Protein AF-A0A9W8N9F9-F1 (afdb_monomer_lite)

Sequence (157 aa):
MCRVLPVKQTLPIFNGAPTDKDDPNSPDYIRASDARAQQRALNKRRRPYPSRFENIEELPLQINPPLVHKPLTPGTTDPWSPSSGRPGAVRSVYNPDNPEQFEVIFHDERAGKTDGGTDRYTKANYHPSASSGKNDKHKIGSTGNDTGKTEKNDDKC

Radius of gyration: 24.65 Å; chains: 1; bounding box: 65×53×73 Å

pLDDT: mean 70.87, std 22.5, range [30.16, 96.19]

Foldseek 3Di:
DDDPDPDPQPFWWFAAQLDPVVDPPQDRIAGVVLVLLLLVVDDDPDPPPFDFDPPPVVAPDPADDRKTKAAGGHPHNHHDDVVVPDSTFKIWIHHPVCSSDTWIKGFDVVCPADPVRGGDIYTTDTDDRPPPPPPPDPDDDDDDDDDDDDDDDDDDD

Secondary structure (DSSP, 8-state):
----PPP-----EEE-----TT-TTS-SEEEHHHHHHHHHS--SSBTTBSEE---TT-----SPSSPEEEE--TT-SSPP-GGG----SEEEEEETTEEEEEEEEEEEEEEEE-TTSPEEEEE-EE-PPPP--------------------------

Organism: NCBI:txid114810

InterPro domains:
  IPR000026 Guanine-specific ribonuclease N1-like [PF00545] (33-110)
  IPR016191 Ribonuclease/ribotoxin [SSF53933] (30-112)

Structure (mmCIF, N/CA/C/O backbone):
data_AF-A0A9W8N9F9-F1
#
_entry.id   AF-A0A9W8N9F9-F1
#
loop_
_atom_site.group_PDB
_atom_site.id
_atom_site.type_symbol
_atom_site.label_atom_id
_atom_site.label_alt_id
_atom_site.label_comp_id
_atom_site.label_asym_id
_atom_site.label_entity_id
_atom_site.label_seq_id
_atom_site.pdbx_PDB_ins_code
_atom_site.Cartn_x
_atom_site.Cartn_y
_atom_site.Cartn_z
_atom_site.occupancy
_atom_site.B_iso_or_equiv
_atom_site.auth_seq_id
_atom_site.auth_comp_id
_atom_site.auth_asym_id
_atom_site.auth_atom_id
_atom_site.pdbx_PDB_model_num
ATOM 1 N N . MET A 1 1 ? -17.914 -41.753 16.315 1.00 40.75 1 MET A N 1
ATOM 2 C CA . MET A 1 1 ? -17.273 -40.452 16.613 1.00 40.75 1 MET A CA 1
ATOM 3 C C . MET A 1 1 ? -16.924 -39.777 15.292 1.00 40.75 1 MET A C 1
ATOM 5 O O . MET A 1 1 ? -15.950 -40.170 14.664 1.00 40.75 1 MET A O 1
ATOM 9 N N . CYS A 1 2 ? -17.735 -38.829 14.817 1.00 30.16 2 CYS A N 1
ATOM 10 C CA . CYS A 1 2 ? -17.407 -38.076 13.604 1.00 30.16 2 CYS A CA 1
ATOM 11 C C . CYS A 1 2 ? -16.391 -36.985 13.954 1.00 30.16 2 CYS A C 1
ATOM 13 O O . CYS A 1 2 ? -16.726 -36.018 14.633 1.00 30.16 2 CYS A O 1
ATOM 15 N N . ARG A 1 3 ? -15.140 -37.152 13.512 1.00 35.59 3 ARG A N 1
ATOM 16 C CA . ARG A 1 3 ? -14.149 -36.072 13.513 1.00 35.59 3 ARG A CA 1
ATOM 17 C C . ARG A 1 3 ? -14.555 -35.068 12.438 1.00 35.59 3 ARG A C 1
ATOM 19 O O . ARG A 1 3 ? -14.382 -35.330 11.252 1.00 35.59 3 ARG A O 1
ATOM 26 N N . VAL A 1 4 ? -15.113 -33.939 12.861 1.00 39.91 4 VAL A N 1
ATOM 27 C CA . VAL A 1 4 ? -15.267 -32.760 12.005 1.00 39.91 4 VAL A CA 1
ATOM 28 C C . VAL A 1 4 ? -13.856 -32.279 11.672 1.00 39.91 4 VAL A C 1
ATOM 30 O O . VAL A 1 4 ? -13.127 -31.827 12.554 1.00 39.91 4 VAL A O 1
ATOM 33 N N . LEU A 1 5 ? -13.436 -32.454 10.419 1.00 32.97 5 LEU A N 1
ATOM 34 C CA . LEU A 1 5 ? -12.186 -31.881 9.928 1.00 32.97 5 LEU A CA 1
ATOM 35 C C . LEU A 1 5 ? -12.295 -30.350 10.020 1.00 32.97 5 LEU A C 1
ATOM 37 O O . LEU A 1 5 ? -13.340 -29.809 9.647 1.00 32.97 5 LEU A O 1
ATOM 41 N N . PRO A 1 6 ? -11.266 -29.636 10.511 1.00 40.31 6 PRO A N 1
ATOM 42 C CA . PRO A 1 6 ? -11.311 -28.185 10.560 1.00 40.31 6 PRO A CA 1
ATOM 43 C C . PRO A 1 6 ? -11.485 -27.648 9.139 1.00 40.31 6 PRO A C 1
ATOM 45 O O . PRO A 1 6 ? -10.727 -27.991 8.228 1.00 40.31 6 PRO A O 1
ATOM 48 N N . VAL A 1 7 ? -12.518 -26.823 8.959 1.00 43.28 7 VAL A N 1
ATOM 49 C CA . VAL A 1 7 ? -12.763 -26.064 7.732 1.00 43.28 7 VAL A CA 1
ATOM 50 C C . VAL A 1 7 ? -11.462 -25.352 7.379 1.00 43.28 7 VAL A C 1
ATOM 52 O O . VAL A 1 7 ? -10.938 -24.596 8.198 1.00 43.28 7 VAL A O 1
ATOM 55 N N . LYS A 1 8 ? -10.923 -25.621 6.182 1.00 37.44 8 LYS A N 1
ATOM 56 C CA . LYS A 1 8 ? -9.795 -24.868 5.629 1.00 37.44 8 LYS A CA 1
ATOM 57 C C . LYS A 1 8 ? -10.180 -23.394 5.696 1.00 37.44 8 LYS A C 1
ATOM 59 O O . LYS A 1 8 ? -11.052 -22.956 4.954 1.00 37.44 8 LYS A O 1
ATOM 64 N N . GLN A 1 9 ? -9.580 -22.657 6.625 1.00 35.72 9 GLN A N 1
ATOM 65 C CA . GLN A 1 9 ? -9.713 -21.213 6.682 1.00 35.72 9 GLN A CA 1
ATOM 66 C C . GLN A 1 9 ? -9.082 -20.685 5.399 1.00 35.72 9 GLN A C 1
ATOM 68 O O . GLN A 1 9 ? -7.860 -20.625 5.280 1.00 35.72 9 GLN A O 1
ATOM 73 N N . THR A 1 10 ? -9.904 -20.368 4.403 1.00 43.66 10 THR A N 1
ATOM 74 C CA . THR A 1 10 ? -9.476 -19.579 3.254 1.00 43.66 10 THR A CA 1
ATOM 75 C C . THR A 1 10 ? -9.145 -18.209 3.819 1.00 43.66 10 THR A C 1
ATOM 77 O O . THR A 1 10 ? -10.030 -17.394 4.082 1.00 43.66 10 THR A O 1
ATOM 80 N N . LEU A 1 11 ? -7.871 -18.008 4.154 1.00 47.00 11 LEU A N 1
ATOM 81 C CA . LEU A 1 11 ? -7.403 -16.734 4.665 1.00 47.00 11 LEU A CA 1
ATOM 82 C C . LEU A 1 11 ? -7.780 -15.662 3.634 1.00 47.00 11 LEU A C 1
ATOM 84 O O . LEU A 1 11 ? -7.689 -15.917 2.433 1.00 47.00 11 LEU A O 1
ATOM 88 N N . PRO A 1 12 ? -8.241 -14.482 4.062 1.00 54.47 12 PRO A N 1
ATOM 89 C CA . PRO A 1 12 ? -8.411 -13.377 3.140 1.00 54.47 12 PRO A CA 1
ATOM 90 C C . PRO A 1 12 ? -7.020 -12.996 2.627 1.00 54.47 12 PRO A C 1
ATOM 92 O O . PRO A 1 12 ? -6.169 -12.589 3.417 1.00 54.47 12 PRO A O 1
ATOM 95 N N . ILE A 1 13 ? -6.763 -13.203 1.339 1.00 57.03 13 ILE A N 1
ATOM 96 C CA . ILE A 1 13 ? -5.464 -12.959 0.712 1.00 57.03 13 ILE A CA 1
ATOM 97 C C . ILE A 1 13 ? -5.598 -11.753 -0.222 1.00 57.03 13 ILE A C 1
ATOM 99 O O . ILE A 1 13 ? -6.589 -11.637 -0.944 1.00 57.03 13 ILE A O 1
ATOM 103 N N . PHE A 1 14 ? -4.617 -10.852 -0.188 1.00 60.41 14 PHE A N 1
ATOM 104 C CA . PHE A 1 14 ? -4.371 -9.902 -1.266 1.00 60.41 14 PHE A CA 1
ATOM 105 C C . PHE A 1 14 ? -3.332 -10.512 -2.202 1.00 60.41 14 PHE A C 1
ATOM 107 O O . PHE A 1 14 ? -2.182 -10.677 -1.795 1.00 60.41 14 PHE A O 1
ATOM 114 N N . ASN A 1 15 ? -3.749 -10.869 -3.417 1.00 59.19 15 ASN A N 1
ATOM 115 C CA . ASN A 1 15 ? -2.845 -11.405 -4.434 1.00 59.19 15 ASN A CA 1
ATOM 116 C C . ASN A 1 15 ? -2.189 -10.254 -5.197 1.00 59.19 15 ASN A C 1
ATOM 118 O O . ASN A 1 15 ? -2.880 -9.358 -5.692 1.00 59.19 15 ASN A O 1
ATOM 122 N N . GLY A 1 16 ? -0.873 -10.322 -5.324 1.00 52.03 16 GLY A N 1
ATOM 123 C CA . GLY A 1 16 ? -0.067 -9.428 -6.140 1.00 52.03 16 GLY A CA 1
ATOM 124 C C . GLY A 1 16 ? 1.376 -9.770 -5.864 1.00 52.03 16 GLY A C 1
ATOM 125 O O . GLY A 1 16 ? 1.749 -9.706 -4.704 1.00 52.03 16 GLY A O 1
ATOM 126 N N . ALA A 1 17 ? 2.145 -10.169 -6.880 1.00 51.53 17 ALA A N 1
ATOM 127 C CA . ALA A 1 17 ? 3.537 -10.572 -6.709 1.00 51.53 17 ALA A CA 1
ATOM 128 C C . ALA A 1 17 ? 4.327 -9.392 -6.121 1.00 51.53 17 ALA A C 1
ATOM 130 O O . ALA A 1 17 ? 4.642 -8.458 -6.859 1.00 51.53 17 ALA A O 1
ATOM 131 N N . PRO A 1 18 ? 4.639 -9.369 -4.814 1.00 52.66 18 PRO A N 1
ATOM 132 C CA . PRO A 1 18 ? 5.495 -8.362 -4.258 1.00 52.66 18 PRO A CA 1
ATOM 133 C C . PRO A 1 18 ? 6.890 -8.900 -4.505 1.00 52.66 18 PRO A C 1
ATOM 135 O O . PRO A 1 18 ? 7.486 -9.544 -3.647 1.00 52.66 18 PRO A O 1
ATOM 138 N N . THR A 1 19 ? 7.377 -8.734 -5.726 1.00 49.81 19 THR A N 1
ATOM 139 C CA . THR A 1 19 ? 8.768 -9.028 -6.012 1.00 49.81 19 THR A CA 1
ATOM 140 C C . THR A 1 19 ? 9.611 -8.085 -5.158 1.00 49.81 19 THR A C 1
ATOM 142 O O . THR A 1 19 ? 9.850 -6.933 -5.510 1.00 49.81 19 THR A O 1
ATOM 145 N N . ASP A 1 20 ? 10.097 -8.567 -4.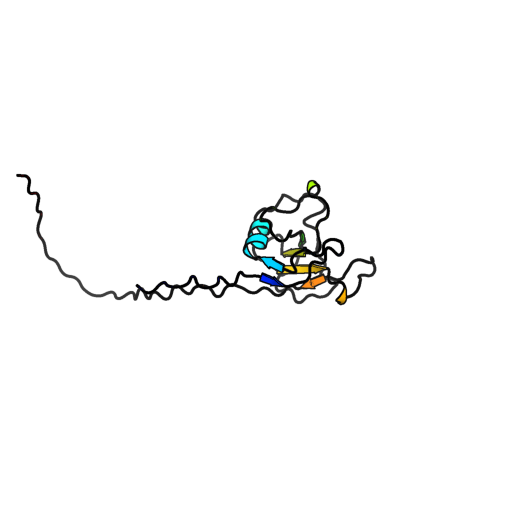013 1.00 55.22 20 ASP A N 1
ATOM 146 C CA . ASP A 1 20 ? 11.504 -8.333 -3.747 1.00 55.22 20 ASP A CA 1
ATOM 147 C C . ASP A 1 20 ? 12.241 -9.228 -4.740 1.00 55.22 20 ASP A C 1
ATOM 149 O O . ASP A 1 20 ? 12.370 -10.435 -4.551 1.00 55.22 20 ASP A O 1
ATOM 153 N N . LYS A 1 21 ? 12.638 -8.641 -5.870 1.00 53.97 21 LYS A N 1
ATOM 154 C CA . LYS A 1 21 ? 13.393 -9.329 -6.925 1.00 53.97 21 LYS A CA 1
ATOM 155 C C . LYS A 1 21 ? 14.653 -10.032 -6.392 1.00 53.97 21 LYS A C 1
ATOM 157 O O . LYS A 1 21 ? 15.211 -10.878 -7.084 1.00 53.97 21 LYS A O 1
ATOM 162 N N . ASP A 1 22 ? 15.108 -9.651 -5.196 1.00 57.72 22 ASP A N 1
ATOM 163 C CA . ASP A 1 22 ? 16.308 -10.162 -4.551 1.00 57.72 22 ASP A CA 1
ATOM 164 C C . ASP A 1 22 ? 16.015 -11.322 -3.565 1.00 57.72 22 ASP A C 1
ATOM 166 O O . ASP A 1 22 ? 16.962 -11.960 -3.106 1.00 57.72 22 ASP A O 1
ATOM 170 N N . ASP A 1 23 ? 14.744 -11.654 -3.277 1.00 59.84 23 ASP A N 1
ATOM 171 C CA . ASP A 1 23 ? 14.357 -12.784 -2.414 1.00 59.84 23 ASP A CA 1
ATOM 172 C C . ASP A 1 23 ? 13.307 -13.709 -3.075 1.00 59.84 23 ASP A C 1
ATOM 174 O O . ASP A 1 23 ? 12.107 -13.420 -3.054 1.00 59.84 23 ASP A O 1
ATOM 178 N N . PRO A 1 24 ? 13.716 -14.881 -3.601 1.00 60.41 24 PRO A N 1
ATOM 179 C CA . PRO A 1 24 ? 12.803 -15.838 -4.228 1.00 60.41 24 PRO A CA 1
ATOM 180 C C . PRO A 1 24 ? 11.812 -16.494 -3.252 1.00 60.41 24 PRO A C 1
ATOM 182 O O . PRO A 1 24 ? 10.905 -17.192 -3.703 1.00 60.41 24 PRO A O 1
ATOM 185 N N . ASN A 1 25 ? 11.965 -16.304 -1.935 1.00 62.34 25 ASN A N 1
ATOM 186 C CA . ASN A 1 25 ? 11.034 -16.820 -0.928 1.00 62.34 25 ASN A CA 1
ATOM 187 C C . ASN A 1 25 ? 9.988 -15.789 -0.490 1.00 62.34 25 ASN A C 1
ATOM 189 O O . ASN A 1 25 ? 9.141 -16.105 0.352 1.00 62.34 25 ASN A O 1
ATOM 193 N N . SER A 1 26 ? 10.036 -14.569 -1.031 1.00 63.25 26 SER A N 1
ATOM 194 C CA . SER A 1 26 ? 9.062 -13.542 -0.690 1.00 63.25 26 SER A CA 1
ATOM 195 C C . SER A 1 26 ? 7.656 -13.986 -1.121 1.00 63.25 26 SER A C 1
ATOM 197 O O . SER A 1 26 ? 7.450 -14.361 -2.278 1.00 63.25 26 SER A O 1
ATOM 199 N N . PRO A 1 27 ? 6.675 -14.000 -0.199 1.00 67.94 27 PRO A N 1
ATOM 200 C CA . PRO A 1 27 ? 5.338 -14.500 -0.496 1.00 67.94 27 PRO A CA 1
ATOM 201 C C . PRO A 1 27 ? 4.662 -13.612 -1.539 1.00 67.94 27 PRO A C 1
ATOM 203 O O . PRO A 1 27 ? 4.677 -12.395 -1.395 1.00 67.94 27 PRO A O 1
ATOM 206 N N . ASP A 1 28 ? 3.980 -14.198 -2.526 1.00 72.25 28 ASP A N 1
ATOM 207 C CA . ASP A 1 28 ? 3.247 -13.473 -3.579 1.00 72.25 28 ASP A CA 1
ATOM 208 C C . ASP A 1 28 ? 1.931 -12.819 -3.096 1.00 72.25 28 ASP A C 1
ATOM 210 O O . ASP A 1 28 ? 1.032 -12.477 -3.874 1.00 72.25 28 ASP A O 1
ATOM 214 N N . TYR A 1 29 ? 1.807 -12.679 -1.776 1.00 76.38 29 TYR A N 1
ATOM 215 C CA . TYR A 1 29 ? 0.576 -12.334 -1.107 1.00 76.38 29 TYR A CA 1
ATOM 216 C C . TYR A 1 29 ? 0.774 -11.710 0.277 1.00 76.38 29 TYR A C 1
ATOM 218 O O . TYR A 1 29 ? 1.770 -11.940 0.961 1.00 76.38 29 TYR A O 1
ATOM 226 N N . ILE A 1 30 ? -0.247 -10.992 0.754 1.00 80.81 30 ILE A N 1
ATOM 227 C CA . ILE A 1 30 ? -0.377 -10.601 2.165 1.00 80.81 30 ILE A CA 1
ATOM 228 C C . ILE A 1 30 ? -1.731 -11.044 2.728 1.00 80.81 30 ILE A C 1
ATOM 230 O O . ILE A 1 30 ? -2.775 -10.900 2.087 1.00 80.81 30 ILE A O 1
ATOM 234 N N . ARG A 1 31 ? -1.730 -11.593 3.950 1.00 84.56 31 ARG A N 1
ATOM 235 C CA . ARG A 1 31 ? -2.967 -11.942 4.662 1.00 84.56 31 ARG A CA 1
ATOM 236 C C . ARG A 1 31 ? -3.683 -10.663 5.083 1.00 84.56 31 ARG A C 1
ATOM 238 O O . ARG A 1 31 ? -3.072 -9.747 5.627 1.00 84.56 31 ARG A O 1
ATOM 245 N N . ALA A 1 32 ? -5.000 -10.600 4.926 1.00 83.31 32 ALA A N 1
ATOM 246 C CA . ALA A 1 32 ? -5.740 -9.403 5.307 1.00 83.31 32 ALA A CA 1
ATOM 247 C C . ALA A 1 32 ? -5.787 -9.184 6.826 1.00 83.31 32 ALA A C 1
ATOM 249 O O . ALA A 1 32 ? -6.021 -8.061 7.259 1.00 83.31 32 ALA A O 1
ATOM 250 N N . SER A 1 33 ? -5.572 -10.218 7.649 1.00 84.69 33 SER A N 1
ATOM 251 C CA . SER A 1 33 ? -5.340 -10.044 9.092 1.00 84.69 33 SER A CA 1
ATOM 252 C C . SER A 1 33 ? -4.132 -9.149 9.351 1.00 84.69 33 SER A C 1
ATOM 254 O O . SER A 1 33 ? -4.227 -8.189 10.110 1.00 84.69 33 SER A O 1
ATOM 256 N N . ASP A 1 34 ? -3.040 -9.439 8.655 1.00 88.19 34 ASP A N 1
ATOM 257 C CA . ASP A 1 34 ? -1.737 -8.808 8.819 1.00 88.19 34 ASP A CA 1
ATOM 258 C C . ASP A 1 34 ? -1.808 -7.375 8.295 1.00 88.19 34 ASP A C 1
ATOM 260 O O . ASP A 1 34 ? -1.489 -6.428 9.014 1.00 88.19 34 ASP A O 1
ATOM 264 N N . ALA A 1 35 ? -2.378 -7.200 7.097 1.00 88.88 35 ALA A N 1
ATOM 265 C CA . ALA A 1 35 ? -2.624 -5.885 6.518 1.00 88.88 35 ALA A CA 1
ATOM 266 C C . ALA A 1 35 ? -3.501 -5.008 7.429 1.00 88.88 35 ALA A C 1
ATOM 268 O O . ALA A 1 35 ? -3.184 -3.842 7.643 1.00 88.88 35 ALA A O 1
ATOM 269 N N . ARG A 1 36 ? -4.576 -5.555 8.020 1.00 89.38 36 ARG A N 1
ATOM 270 C CA . ARG A 1 36 ? -5.429 -4.812 8.967 1.00 89.38 36 ARG A CA 1
ATOM 271 C C . ARG A 1 36 ? -4.699 -4.474 10.263 1.00 89.38 36 ARG A C 1
ATOM 273 O O . ARG A 1 36 ? -4.881 -3.371 10.772 1.00 89.38 36 ARG A O 1
ATOM 280 N N . ALA A 1 37 ? -3.897 -5.391 10.804 1.00 90.31 37 ALA A N 1
ATOM 281 C CA . ALA A 1 37 ? -3.113 -5.146 12.012 1.00 90.31 37 ALA A CA 1
ATOM 282 C C . ALA A 1 37 ? -2.113 -4.000 11.791 1.00 90.31 37 ALA A C 1
ATOM 284 O O . ALA A 1 37 ? -2.127 -3.015 12.532 1.00 90.31 37 ALA A O 1
ATOM 285 N N . GLN A 1 38 ? -1.351 -4.057 10.697 1.00 92.00 38 GLN A N 1
ATOM 286 C CA . GLN A 1 38 ? -0.431 -2.993 10.294 1.00 92.00 38 GLN A CA 1
ATOM 287 C C . GLN A 1 38 ? -1.162 -1.689 9.964 1.00 92.00 38 GLN A C 1
ATOM 289 O O . GLN A 1 38 ? -0.678 -0.598 10.284 1.00 92.00 38 GLN A O 1
ATOM 294 N N . GLN A 1 39 ? -2.346 -1.773 9.343 1.00 90.94 39 GLN A N 1
ATOM 295 C CA . GLN A 1 39 ? -3.170 -0.606 9.056 1.00 90.94 39 GLN A CA 1
ATOM 296 C C . GLN A 1 39 ? -3.586 0.092 10.349 1.00 90.94 39 GLN A C 1
ATOM 298 O O . GLN A 1 39 ? -3.432 1.304 10.418 1.00 90.94 39 GLN A O 1
ATOM 303 N N . ARG A 1 40 ? -4.019 -0.646 11.375 1.00 88.75 40 ARG A N 1
ATOM 304 C CA . ARG A 1 40 ? -4.421 -0.104 12.685 1.00 88.75 40 ARG A CA 1
ATOM 305 C C . ARG A 1 40 ? -3.262 0.465 13.492 1.00 88.75 40 ARG A C 1
ATOM 307 O O . ARG A 1 40 ? -3.453 1.442 14.208 1.00 88.75 40 ARG A O 1
ATOM 314 N N . ALA A 1 41 ? -2.066 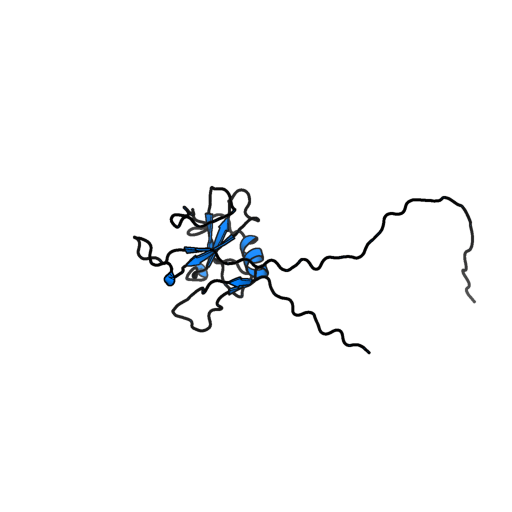-0.102 13.356 1.00 83.56 41 ALA A N 1
ATOM 315 C CA . ALA A 1 41 ? -0.862 0.331 14.062 1.00 83.56 41 ALA A CA 1
ATOM 316 C C . ALA A 1 41 ? -0.283 1.662 13.524 1.00 83.56 41 ALA A C 1
ATOM 318 O O . ALA A 1 41 ? 0.928 1.813 13.375 1.00 83.56 41 ALA A O 1
ATOM 319 N N . LEU A 1 42 ? -1.136 2.634 13.168 1.00 64.94 42 LEU A N 1
ATOM 320 C CA . LEU A 1 42 ? -0.740 3.899 12.551 1.00 64.94 42 LEU A CA 1
ATOM 321 C C . LEU A 1 42 ? 0.251 4.672 13.417 1.00 64.94 42 LEU A C 1
ATOM 323 O O . LEU A 1 42 ? -0.097 5.332 14.394 1.00 64.94 42 LEU A O 1
ATOM 327 N N . ASN A 1 43 ? 1.500 4.659 12.967 1.00 58.16 43 ASN A N 1
ATOM 328 C CA . ASN A 1 43 ? 2.520 5.563 13.450 1.00 58.16 43 ASN A CA 1
ATOM 329 C C . ASN A 1 43 ? 2.167 6.994 13.017 1.00 58.16 43 ASN A C 1
ATOM 331 O O . ASN A 1 43 ? 1.941 7.264 11.834 1.00 58.16 43 ASN A O 1
ATOM 335 N N . LYS A 1 44 ? 2.124 7.920 13.984 1.00 58.03 44 LYS A N 1
ATOM 336 C CA . LYS A 1 44 ? 1.995 9.367 13.748 1.00 58.03 44 LYS A CA 1
ATOM 337 C C . LYS A 1 44 ? 2.982 9.785 12.650 1.00 58.03 44 LYS A C 1
ATOM 339 O O . LYS A 1 44 ? 4.169 9.545 12.831 1.00 58.03 44 LYS A O 1
ATOM 344 N N . ARG A 1 45 ? 2.479 10.371 11.549 1.00 63.41 45 ARG A N 1
ATOM 345 C CA . ARG A 1 45 ? 3.187 10.954 10.378 1.00 63.41 45 ARG A CA 1
ATOM 346 C C . ARG A 1 45 ? 4.723 11.017 10.510 1.00 63.41 45 ARG A C 1
ATOM 348 O O . ARG A 1 45 ? 5.285 12.093 10.713 1.00 63.41 45 ARG A O 1
ATOM 355 N N . ARG A 1 46 ? 5.413 9.878 10.388 1.00 70.19 46 ARG A N 1
ATOM 356 C CA . ARG A 1 46 ? 6.874 9.802 10.517 1.00 70.19 46 ARG A CA 1
ATOM 357 C C . ARG A 1 46 ? 7.446 9.550 9.137 1.00 70.19 46 ARG A C 1
ATOM 359 O O . ARG A 1 46 ? 7.323 8.453 8.608 1.00 70.19 46 ARG A O 1
ATOM 366 N N . ARG A 1 47 ? 8.053 10.582 8.547 1.00 79.00 47 ARG A N 1
ATOM 367 C CA . ARG A 1 47 ? 8.597 10.501 7.184 1.00 79.00 47 ARG A CA 1
ATOM 368 C C . ARG A 1 47 ? 9.452 9.229 7.006 1.00 79.00 47 ARG A C 1
ATOM 370 O O . ARG A 1 47 ? 10.181 8.866 7.932 1.00 79.00 47 ARG A O 1
ATOM 377 N N . PRO A 1 48 ? 9.371 8.563 5.840 1.00 86.81 48 PRO A N 1
ATOM 378 C CA . PRO A 1 48 ? 8.701 9.014 4.617 1.00 86.81 48 PRO A CA 1
ATOM 379 C C . PRO A 1 48 ? 7.204 8.667 4.511 1.00 86.81 48 PRO A C 1
ATOM 381 O O . PRO A 1 48 ? 6.565 9.185 3.603 1.00 86.81 48 PRO A O 1
ATOM 384 N N . TYR A 1 49 ? 6.631 7.876 5.428 1.00 89.62 49 TYR A N 1
ATOM 385 C CA . TYR A 1 49 ? 5.252 7.378 5.314 1.00 89.62 49 TYR A CA 1
ATOM 386 C C . TYR A 1 49 ? 4.369 7.703 6.541 1.00 89.62 49 TYR A C 1
ATOM 388 O O . TYR A 1 49 ? 4.867 7.838 7.655 1.00 89.62 49 TYR A O 1
ATOM 396 N N . PRO A 1 50 ? 3.037 7.787 6.388 1.00 91.50 50 PRO A N 1
ATOM 397 C CA . PRO A 1 50 ? 2.305 7.760 5.125 1.00 91.50 50 PRO A CA 1
ATOM 398 C C . PRO A 1 50 ? 2.613 8.983 4.248 1.00 91.50 50 PRO A C 1
ATOM 400 O O . PRO A 1 50 ? 2.857 10.076 4.761 1.00 91.50 50 PRO A O 1
ATOM 403 N N . SER A 1 51 ? 2.606 8.786 2.932 1.00 92.12 51 SER A N 1
ATOM 404 C CA . SER A 1 51 ? 2.817 9.828 1.916 1.00 92.12 51 SER A CA 1
ATOM 405 C C . SER A 1 51 ? 1.584 9.976 1.035 1.00 92.12 51 SER A C 1
ATOM 407 O O . SER A 1 51 ? 0.766 9.061 0.950 1.00 92.12 51 SER A O 1
ATOM 409 N N . ARG A 1 52 ? 1.439 11.140 0.390 1.00 94.94 52 ARG A N 1
ATOM 410 C CA . ARG A 1 52 ? 0.364 11.386 -0.577 1.00 94.94 52 ARG A CA 1
ATOM 411 C C . ARG A 1 52 ? 0.432 10.349 -1.699 1.00 94.94 52 ARG A C 1
ATOM 413 O O . ARG A 1 52 ? 1.514 10.068 -2.204 1.00 94.94 52 ARG A O 1
ATOM 420 N N . PHE A 1 53 ? -0.723 9.821 -2.079 1.00 95.19 53 PHE A N 1
ATOM 421 C CA . PHE A 1 53 ? -0.883 8.963 -3.240 1.00 95.19 53 PHE A CA 1
ATOM 422 C C . PHE A 1 53 ? -1.743 9.695 -4.269 1.00 95.19 53 PHE A C 1
ATOM 424 O O . PHE A 1 53 ? -2.876 10.070 -3.982 1.00 95.19 53 PHE A O 1
ATOM 431 N N . GLU A 1 54 ? -1.186 9.959 -5.446 1.00 93.31 54 GLU A N 1
ATOM 432 C CA . GLU A 1 54 ? -1.863 10.763 -6.474 1.00 93.31 54 GLU A CA 1
ATOM 433 C C . GLU A 1 54 ? -2.714 9.918 -7.423 1.00 93.31 54 GLU A C 1
ATOM 435 O O . GLU A 1 54 ? -3.528 10.475 -8.150 1.00 93.31 54 GLU A O 1
ATOM 440 N N . ASN A 1 55 ? -2.560 8.589 -7.375 1.00 93.94 55 ASN A N 1
ATOM 441 C CA . ASN A 1 55 ? -3.214 7.646 -8.279 1.00 93.94 55 ASN A CA 1
ATOM 442 C C . ASN A 1 55 ? -2.987 7.990 -9.763 1.00 93.94 55 ASN A C 1
ATOM 444 O O . ASN A 1 55 ? -3.931 7.987 -10.549 1.00 93.94 55 ASN A O 1
ATOM 448 N N . ILE A 1 56 ? -1.737 8.296 -10.140 1.00 90.44 56 ILE A N 1
ATOM 449 C CA . ILE A 1 56 ? -1.363 8.631 -11.527 1.00 90.44 56 ILE A CA 1
ATOM 450 C C . ILE A 1 56 ? -1.623 7.474 -12.499 1.00 90.44 56 ILE A C 1
ATOM 452 O O . ILE A 1 56 ? -1.768 7.686 -13.697 1.00 90.44 56 ILE A O 1
ATOM 456 N N . GLU A 1 57 ? -1.666 6.244 -11.986 1.00 89.00 57 GLU A N 1
ATOM 457 C CA . GLU A 1 57 ? -2.000 5.037 -12.735 1.00 89.00 57 G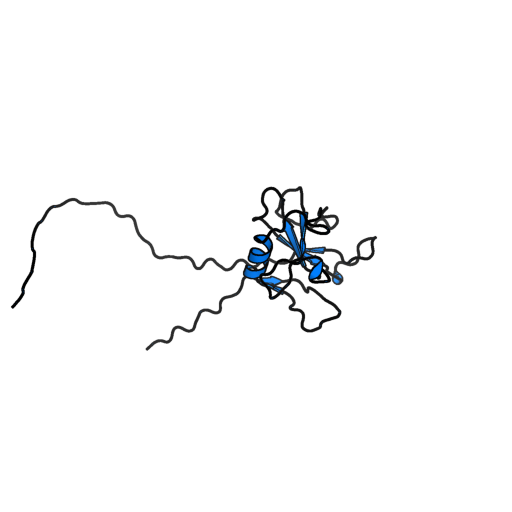LU A CA 1
ATOM 458 C C . GLU A 1 57 ? -3.511 4.853 -12.950 1.00 89.00 57 GLU A C 1
ATOM 460 O O . GLU A 1 57 ? -3.906 3.863 -13.558 1.00 89.00 57 GLU A O 1
ATOM 465 N N . GLU A 1 58 ? -4.350 5.767 -12.446 1.00 92.50 58 GLU A N 1
ATOM 466 C CA . GLU A 1 58 ? -5.816 5.722 -12.560 1.00 92.50 58 GLU A CA 1
ATOM 467 C C . GLU A 1 58 ? -6.413 4.390 -12.077 1.00 92.50 58 GLU A C 1
ATOM 469 O O . GLU A 1 58 ? -7.361 3.846 -12.648 1.00 92.50 58 GLU A O 1
ATOM 474 N N . LEU A 1 59 ? -5.865 3.845 -10.983 1.00 91.44 59 LEU A N 1
ATOM 475 C CA . LEU A 1 59 ? -6.352 2.588 -10.426 1.00 91.44 59 LEU A CA 1
ATOM 476 C C . LEU A 1 59 ? -7.831 2.723 -10.037 1.00 91.44 59 LEU A C 1
ATOM 478 O O . LEU A 1 59 ? -8.215 3.762 -9.485 1.00 91.44 59 LEU A O 1
ATOM 482 N N . PRO A 1 60 ? -8.654 1.672 -10.241 1.00 93.19 60 PRO A N 1
ATOM 483 C CA . PRO A 1 60 ? -10.082 1.677 -9.924 1.00 93.19 60 PRO A CA 1
ATOM 484 C C . PRO A 1 60 ? -10.309 1.537 -8.408 1.00 93.19 60 PRO A C 1
ATOM 486 O O . PRO A 1 60 ? -10.839 0.533 -7.909 1.00 93.19 60 PRO A O 1
ATOM 489 N N . LEU A 1 61 ? -9.840 2.527 -7.653 1.00 91.62 61 LEU A N 1
ATOM 490 C CA . LEU A 1 61 ? -9.962 2.605 -6.206 1.00 91.62 61 LEU A CA 1
ATOM 491 C C . LEU A 1 61 ? -11.386 2.999 -5.816 1.00 91.62 61 LEU A C 1
ATOM 493 O O . LEU A 1 61 ? -12.020 3.825 -6.466 1.00 91.62 61 LEU A O 1
ATOM 497 N N . GLN A 1 62 ? -11.887 2.400 -4.742 1.00 93.19 62 GLN A N 1
ATOM 498 C CA . GLN A 1 62 ? -13.217 2.686 -4.188 1.00 93.19 62 GLN A CA 1
ATOM 499 C C . GLN A 1 62 ? -13.158 3.700 -3.035 1.00 93.19 62 GLN A C 1
ATOM 501 O O . GLN A 1 62 ? -14.157 3.969 -2.370 1.00 93.19 62 GLN A O 1
ATOM 506 N N . ILE A 1 63 ? -11.966 4.227 -2.756 1.00 91.88 63 ILE A N 1
ATOM 507 C CA . ILE A 1 63 ? -11.700 5.155 -1.663 1.00 91.88 63 ILE A CA 1
ATOM 508 C C . ILE A 1 63 ? -11.668 6.571 -2.217 1.00 91.88 63 ILE A C 1
ATOM 510 O O . ILE A 1 63 ? -10.955 6.860 -3.177 1.00 91.88 63 ILE A O 1
ATOM 514 N N . ASN A 1 64 ? -12.412 7.467 -1.574 1.00 92.69 64 ASN A N 1
ATOM 515 C CA . ASN A 1 64 ? -12.445 8.868 -1.965 1.00 92.69 64 ASN A CA 1
ATOM 516 C C . ASN A 1 64 ? -11.147 9.592 -1.556 1.00 92.69 64 ASN A C 1
ATOM 518 O O . ASN A 1 64 ? -10.652 9.362 -0.448 1.00 92.69 64 ASN A O 1
ATOM 522 N N . PRO A 1 65 ? -10.622 10.511 -2.388 1.00 94.00 65 PRO A N 1
ATOM 523 C CA . PRO A 1 65 ? -9.512 11.387 -2.018 1.00 94.00 65 PRO A CA 1
ATOM 524 C C . PRO A 1 65 ? -9.800 12.247 -0.765 1.00 94.00 65 PRO A C 1
ATOM 526 O O . PRO A 1 65 ? -10.966 12.465 -0.435 1.00 94.00 65 PRO A O 1
ATOM 529 N N . PRO A 1 66 ? -8.767 12.790 -0.091 1.00 96.12 66 PRO A N 1
ATOM 530 C CA . PRO A 1 66 ? -7.345 12.664 -0.411 1.00 96.12 66 PRO A CA 1
ATOM 531 C C . PRO A 1 66 ? -6.818 11.261 -0.113 1.00 96.12 66 PRO A C 1
ATOM 533 O O . PRO A 1 66 ? -7.159 10.665 0.902 1.00 96.12 66 PRO A O 1
ATOM 536 N N . LEU A 1 67 ? -5.958 10.742 -0.987 1.00 96.19 67 LEU A N 1
ATOM 537 C CA . LEU A 1 67 ? -5.362 9.425 -0.801 1.00 96.19 67 LEU A CA 1
ATOM 538 C C . LEU A 1 67 ? -3.957 9.559 -0.223 1.00 96.19 67 LEU A C 1
ATOM 540 O O . LEU A 1 67 ? -3.144 10.383 -0.655 1.00 96.19 67 LEU A O 1
ATOM 544 N N . VAL A 1 68 ? -3.666 8.717 0.757 1.00 95.44 68 VAL A N 1
ATOM 545 C CA . VAL A 1 68 ? -2.315 8.467 1.245 1.00 95.44 68 VAL A CA 1
ATOM 546 C C . VAL A 1 68 ? -2.025 6.981 1.168 1.00 95.44 68 VAL A C 1
ATOM 548 O O . VAL A 1 68 ? -2.941 6.158 1.160 1.00 95.44 68 VAL A O 1
ATOM 551 N N . HIS A 1 69 ? -0.745 6.636 1.140 1.00 94.12 69 HIS A N 1
ATOM 552 C CA . HIS A 1 69 ? -0.320 5.250 1.202 1.00 94.12 69 HIS A CA 1
ATOM 553 C C . HIS A 1 69 ? 0.770 5.012 2.247 1.00 94.12 69 HIS A C 1
ATOM 555 O O . HIS A 1 69 ? 1.506 5.930 2.626 1.00 94.12 69 HIS A O 1
ATOM 561 N N . LYS A 1 70 ? 0.880 3.774 2.729 1.00 93.12 70 LYS A N 1
ATOM 562 C CA . LYS A 1 70 ? 2.002 3.333 3.568 1.00 93.12 70 LYS A CA 1
ATOM 563 C C . LYS A 1 70 ? 2.416 1.899 3.242 1.00 93.12 70 LYS A C 1
ATOM 565 O O . LYS A 1 70 ? 1.601 1.156 2.700 1.00 93.12 70 LYS A O 1
ATOM 570 N N . PRO A 1 71 ? 3.653 1.499 3.571 1.00 92.62 71 PRO A N 1
ATOM 571 C CA . PRO A 1 71 ? 4.127 0.146 3.339 1.00 92.62 71 PRO A CA 1
ATOM 572 C C . PRO A 1 71 ? 3.346 -0.892 4.134 1.00 92.62 71 PRO A C 1
ATOM 574 O O . PRO A 1 71 ? 2.950 -0.638 5.274 1.00 92.62 71 PRO A O 1
ATOM 577 N N . LEU A 1 72 ? 3.182 -2.060 3.520 1.00 90.00 72 LEU A N 1
ATOM 578 C CA . LEU A 1 72 ? 2.767 -3.283 4.188 1.00 90.00 72 LEU A CA 1
ATOM 579 C C . LEU A 1 72 ? 3.873 -4.328 4.041 1.00 90.00 72 LEU A C 1
ATOM 581 O O . LEU A 1 72 ? 4.399 -4.516 2.945 1.00 90.00 72 LEU A O 1
ATOM 585 N N . THR A 1 73 ? 4.188 -5.022 5.129 1.00 88.31 73 THR A N 1
ATOM 586 C CA . THR A 1 73 ? 5.198 -6.088 5.150 1.00 88.31 73 THR A CA 1
ATOM 587 C C . THR A 1 73 ? 4.500 -7.448 5.225 1.00 88.31 73 THR A C 1
ATOM 589 O O . THR A 1 73 ? 3.869 -7.739 6.242 1.00 88.31 73 THR A O 1
ATOM 592 N N . PRO A 1 74 ? 4.555 -8.293 4.184 1.00 85.69 74 PRO A N 1
ATOM 593 C CA . PRO A 1 74 ? 3.969 -9.630 4.240 1.00 85.69 74 PRO A CA 1
ATOM 594 C C . PRO A 1 74 ? 4.526 -10.488 5.388 1.00 85.69 74 PRO A C 1
ATOM 596 O O . PRO A 1 74 ? 5.703 -10.403 5.724 1.00 85.69 74 PRO A O 1
ATOM 599 N N . GLY A 1 75 ? 3.679 -11.332 5.987 1.00 84.38 75 GLY A N 1
ATOM 600 C CA . GLY A 1 75 ? 4.092 -12.317 6.997 1.00 84.38 75 GLY A CA 1
ATOM 601 C C . GLY A 1 75 ? 4.289 -11.783 8.421 1.00 84.38 75 GLY A C 1
ATOM 602 O O . GLY A 1 75 ? 4.626 -12.563 9.309 1.00 84.38 75 GLY A O 1
ATOM 603 N N . THR A 1 76 ? 4.051 -10.493 8.669 1.00 87.75 76 THR A N 1
ATOM 604 C CA . THR A 1 76 ? 4.109 -9.893 10.011 1.00 87.75 76 THR A CA 1
ATOM 605 C C . THR A 1 76 ? 2.899 -9.005 10.288 1.00 87.75 76 THR A C 1
ATOM 607 O O . THR A 1 76 ? 2.263 -8.483 9.378 1.00 87.75 76 THR A O 1
ATOM 610 N N . THR A 1 77 ? 2.573 -8.803 11.559 1.00 90.81 77 THR A N 1
ATOM 611 C CA . THR A 1 77 ? 1.591 -7.805 12.004 1.00 90.81 77 THR A CA 1
ATOM 612 C C . THR A 1 77 ? 2.222 -6.453 12.328 1.00 90.81 77 THR A C 1
ATOM 614 O O . THR A 1 77 ? 1.494 -5.482 12.538 1.00 90.81 77 THR A O 1
ATOM 617 N N . ASP A 1 78 ? 3.552 -6.381 12.371 1.00 90.25 78 ASP A N 1
ATOM 618 C CA . ASP A 1 78 ? 4.276 -5.173 12.745 1.00 90.25 78 ASP A CA 1
ATOM 619 C C . ASP A 1 78 ? 4.283 -4.162 11.594 1.00 90.25 78 ASP A C 1
ATOM 621 O O . ASP A 1 78 ? 4.581 -4.521 10.449 1.00 90.25 78 ASP A O 1
ATOM 625 N N . PRO A 1 79 ? 3.954 -2.883 11.853 1.00 90.19 79 PRO A N 1
ATOM 626 C CA . PRO A 1 79 ? 4.005 -1.862 10.820 1.00 90.19 79 PRO A CA 1
ATOM 627 C C . PRO A 1 79 ? 5.454 -1.587 10.410 1.00 90.19 79 PRO A C 1
ATOM 629 O O . PRO A 1 79 ? 6.360 -1.541 11.246 1.00 90.19 79 PRO A O 1
ATOM 632 N N . TRP A 1 80 ? 5.667 -1.295 9.127 1.00 90.19 80 TRP A N 1
ATOM 633 C CA . TRP A 1 80 ? 6.971 -0.841 8.658 1.00 90.19 80 TRP A CA 1
ATOM 634 C C . TRP A 1 80 ? 7.410 0.459 9.351 1.00 90.19 80 TRP A C 1
ATOM 636 O O . TRP A 1 80 ? 6.622 1.381 9.598 1.00 90.19 80 TRP A O 1
ATOM 646 N N . SER A 1 81 ? 8.713 0.556 9.599 1.00 88.31 81 SER A N 1
ATOM 647 C CA . SER A 1 81 ? 9.400 1.751 10.076 1.00 88.31 81 SER A CA 1
ATOM 648 C C . SER A 1 81 ? 10.650 2.055 9.233 1.00 88.31 81 SER A C 1
ATOM 650 O O . SER A 1 81 ? 11.260 1.140 8.681 1.00 88.31 81 SER A O 1
ATOM 652 N N . PRO A 1 82 ? 11.127 3.311 9.195 1.00 86.31 82 PRO A N 1
ATOM 653 C CA . PRO A 1 82 ? 12.388 3.638 8.523 1.00 86.31 82 PRO A CA 1
ATOM 654 C C . PRO A 1 82 ? 13.600 2.826 9.012 1.00 86.31 82 PRO A C 1
ATOM 656 O O . PRO A 1 82 ? 14.530 2.588 8.252 1.00 86.31 82 PRO A O 1
ATOM 659 N N . SER A 1 83 ? 13.586 2.380 10.273 1.00 86.31 83 SER A N 1
ATOM 660 C CA . SER A 1 83 ? 14.648 1.569 10.882 1.00 86.31 83 SER A CA 1
ATOM 661 C C . SER A 1 83 ? 14.598 0.089 10.497 1.00 86.31 83 SER A C 1
ATOM 663 O O . SER A 1 83 ? 15.594 -0.602 10.659 1.00 86.31 83 SER A O 1
ATOM 665 N N . SER A 1 84 ? 13.470 -0.400 9.972 1.00 83.06 84 SER A N 1
ATOM 666 C CA . SER A 1 84 ? 13.316 -1.789 9.505 1.00 83.06 84 SER A CA 1
ATOM 667 C C . SER A 1 84 ? 13.806 -2.012 8.067 1.00 83.06 84 SER A C 1
ATOM 669 O O . SER A 1 84 ? 13.636 -3.097 7.525 1.00 83.06 84 SER A O 1
ATOM 671 N N . GLY A 1 85 ? 14.427 -1.006 7.440 1.00 83.31 85 GLY A N 1
ATOM 672 C CA . GLY A 1 85 ? 14.999 -1.119 6.098 1.00 83.31 85 GLY A CA 1
ATOM 673 C C . GLY A 1 85 ? 14.030 -0.713 4.988 1.00 83.31 85 GLY A C 1
ATOM 674 O O . GLY A 1 85 ? 13.214 0.194 5.155 1.00 83.31 85 GLY A O 1
ATOM 675 N N . ARG A 1 86 ? 14.151 -1.344 3.814 1.00 85.75 86 ARG A N 1
ATOM 676 C CA . ARG A 1 86 ? 13.367 -0.984 2.621 1.00 85.75 86 ARG A CA 1
ATOM 677 C C . ARG A 1 86 ? 11.862 -1.221 2.852 1.00 85.75 86 ARG A C 1
ATOM 679 O O . ARG A 1 86 ? 11.500 -2.198 3.495 1.00 85.75 86 ARG A O 1
ATOM 686 N N . PRO A 1 87 ? 10.970 -0.370 2.313 1.00 84.31 87 PRO A N 1
ATOM 687 C CA . PRO A 1 87 ? 9.519 -0.496 2.494 1.00 84.31 87 PRO A CA 1
ATOM 688 C C . PRO A 1 87 ? 8.861 -1.648 1.713 1.00 84.31 87 PRO A C 1
ATOM 690 O O . PRO A 1 87 ? 7.642 -1.781 1.745 1.00 84.31 87 PRO A O 1
ATOM 693 N N . GLY A 1 88 ? 9.613 -2.456 0.963 1.00 85.12 88 GLY A N 1
ATOM 694 C CA . GLY A 1 88 ? 9.047 -3.494 0.091 1.00 85.12 88 GLY A CA 1
ATOM 695 C C . GLY A 1 88 ? 8.148 -2.932 -1.020 1.00 85.12 88 GLY A C 1
ATOM 696 O O . GLY A 1 88 ? 8.081 -1.716 -1.228 1.00 85.12 88 GLY A O 1
ATOM 697 N N . ALA A 1 89 ? 7.445 -3.813 -1.735 1.00 85.62 89 ALA A N 1
ATOM 698 C CA . ALA A 1 89 ? 6.622 -3.461 -2.899 1.00 85.62 89 ALA A CA 1
ATOM 699 C C . ALA A 1 89 ? 5.158 -3.109 -2.567 1.00 85.62 89 ALA A C 1
ATOM 701 O O . ALA A 1 89 ? 4.507 -2.393 -3.326 1.00 85.62 89 ALA A O 1
ATOM 702 N N . VAL A 1 90 ? 4.631 -3.601 -1.443 1.00 88.88 90 VAL A N 1
ATOM 703 C CA . VAL A 1 90 ? 3.197 -3.532 -1.115 1.00 88.88 90 VAL A CA 1
ATOM 704 C C . VAL A 1 90 ? 2.865 -2.260 -0.346 1.00 88.88 90 VAL A C 1
ATOM 706 O O . VAL A 1 90 ? 3.614 -1.830 0.538 1.00 88.88 90 VAL A O 1
ATOM 709 N N . ARG A 1 91 ? 1.720 -1.652 -0.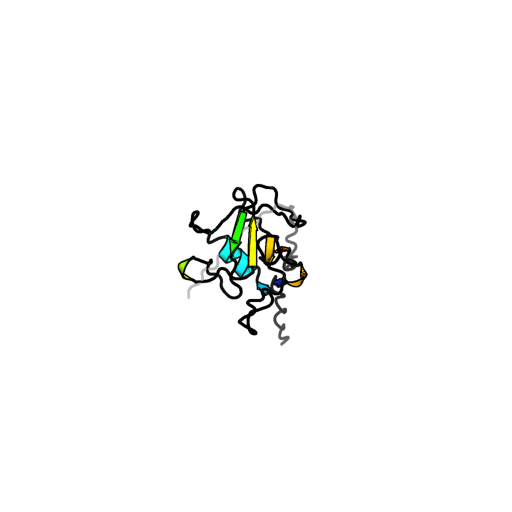651 1.00 92.69 91 ARG A N 1
ATOM 710 C CA . ARG A 1 91 ? 1.190 -0.489 0.063 1.00 92.69 91 ARG A CA 1
ATOM 711 C C . ARG A 1 91 ? -0.280 -0.686 0.417 1.00 92.69 91 ARG A C 1
ATOM 713 O O . ARG A 1 91 ? -1.036 -1.228 -0.383 1.00 92.69 91 ARG A O 1
ATOM 720 N N . SER A 1 92 ? -0.706 -0.172 1.568 1.00 92.94 92 SER A N 1
ATOM 721 C CA . SER A 1 92 ? -2.113 0.182 1.770 1.00 92.94 92 SER A CA 1
ATOM 722 C C . SER A 1 92 ? -2.359 1.591 1.244 1.00 92.94 92 SER A C 1
ATOM 724 O O . SER A 1 92 ? -1.520 2.467 1.442 1.00 92.94 92 SER A O 1
ATOM 726 N N . VAL A 1 93 ? -3.505 1.815 0.605 1.00 94.69 93 VAL A N 1
ATOM 727 C CA . VAL A 1 93 ? -4.014 3.125 0.181 1.00 94.69 93 VAL A CA 1
ATOM 728 C C . VAL A 1 93 ? -5.295 3.405 0.942 1.00 94.69 93 VAL A C 1
ATOM 730 O O . VAL A 1 93 ? -6.164 2.540 1.024 1.00 94.69 93 VAL A O 1
ATOM 733 N N . TYR A 1 94 ? -5.411 4.596 1.514 1.00 94.12 94 TYR A N 1
ATOM 734 C CA . TYR A 1 94 ? -6.558 4.978 2.327 1.00 94.12 94 TYR A CA 1
ATOM 735 C C . TYR A 1 94 ? -6.755 6.491 2.354 1.00 94.12 94 TYR A C 1
ATOM 737 O O . TYR A 1 94 ? -5.842 7.262 2.045 1.00 94.12 94 TYR A O 1
ATOM 745 N N . ASN A 1 95 ? -7.950 6.908 2.763 1.00 94.38 95 ASN A N 1
ATOM 746 C CA . ASN A 1 95 ? -8.227 8.295 3.104 1.00 94.38 95 ASN A CA 1
ATOM 747 C C . ASN A 1 95 ? -7.817 8.532 4.570 1.00 94.38 95 ASN A C 1
ATOM 749 O O . ASN A 1 95 ? -8.241 7.762 5.436 1.00 94.38 95 ASN A O 1
ATOM 753 N N . PRO A 1 96 ? -6.995 9.549 4.891 1.00 92.00 96 PRO A N 1
ATOM 754 C CA . PRO A 1 96 ? -6.551 9.796 6.262 1.00 92.00 96 PRO A CA 1
ATOM 755 C C . PRO A 1 96 ? -7.696 10.100 7.241 1.00 92.00 96 PRO A C 1
ATOM 757 O O . PRO A 1 96 ? -7.507 9.873 8.435 1.00 92.00 96 PRO A O 1
ATOM 760 N N . ASP A 1 97 ? -8.856 10.552 6.757 1.00 92.75 97 ASP A N 1
ATOM 761 C CA . ASP A 1 97 ? -10.058 10.804 7.562 1.00 92.75 97 ASP A CA 1
ATOM 762 C C . ASP A 1 97 ? -10.836 9.512 7.872 1.00 92.75 97 ASP A C 1
ATOM 764 O O . ASP A 1 97 ? -11.613 9.466 8.823 1.00 92.75 97 ASP A O 1
ATOM 768 N N . ASN A 1 98 ? -10.604 8.438 7.107 1.00 90.94 98 ASN A N 1
ATOM 769 C CA . ASN A 1 98 ? -11.173 7.111 7.350 1.00 90.94 98 ASN A CA 1
ATOM 770 C C . ASN A 1 98 ? -10.135 5.996 7.101 1.00 90.94 98 ASN A C 1
ATOM 772 O O . ASN A 1 98 ? -10.244 5.236 6.134 1.00 90.94 98 ASN A O 1
ATOM 776 N N . PRO A 1 99 ? -9.107 5.870 7.961 1.00 89.62 99 PRO A N 1
ATOM 777 C CA . PRO A 1 99 ? -7.985 4.970 7.716 1.00 89.62 99 PRO A CA 1
ATOM 778 C C . PRO A 1 99 ? -8.322 3.483 7.855 1.00 89.62 99 PRO A C 1
ATOM 780 O O . PRO A 1 99 ? -7.507 2.643 7.470 1.00 89.62 99 PRO A O 1
ATOM 783 N N . GLU A 1 100 ? -9.477 3.135 8.425 1.00 87.88 100 GLU A N 1
ATOM 784 C CA . GLU A 1 100 ? -9.925 1.743 8.520 1.00 87.88 100 GLU A CA 1
ATOM 785 C C . GLU A 1 100 ? -10.442 1.209 7.180 1.00 87.88 100 GLU A C 1
ATOM 787 O O . GLU A 1 100 ? -10.374 0.002 6.932 1.00 87.88 100 GLU A O 1
ATOM 792 N N . GLN A 1 101 ? -10.903 2.099 6.297 1.00 89.31 101 GLN A N 1
ATOM 793 C CA . GLN A 1 101 ? -11.234 1.775 4.918 1.00 89.31 101 GLN A CA 1
ATOM 794 C C . GLN A 1 101 ? -9.982 1.944 4.053 1.00 89.31 101 GLN A C 1
ATOM 796 O O . GLN A 1 101 ? -9.567 3.058 3.734 1.00 89.31 101 GLN A O 1
ATOM 801 N N . PHE A 1 102 ? -9.372 0.821 3.678 1.00 92.12 102 PHE A N 1
ATOM 802 C CA . PHE A 1 102 ? -8.167 0.800 2.856 1.00 92.12 102 PHE A CA 1
ATOM 803 C C . PHE A 1 102 ? -8.244 -0.268 1.765 1.00 92.12 102 PHE A C 1
ATOM 805 O O . PHE A 1 102 ? -8.910 -1.295 1.908 1.00 92.12 102 PHE A O 1
ATOM 812 N N . GLU A 1 103 ? -7.518 -0.023 0.684 1.00 91.50 103 GLU A N 1
ATOM 813 C CA . GLU A 1 103 ? -7.260 -0.973 -0.392 1.00 91.50 103 GLU A CA 1
ATOM 814 C C . GLU A 1 103 ? -5.755 -1.250 -0.451 1.00 91.50 103 GLU A C 1
ATOM 816 O O . GLU A 1 103 ? -4.956 -0.520 0.139 1.00 91.50 103 GLU A O 1
ATOM 821 N N . VAL A 1 104 ? -5.351 -2.329 -1.117 1.00 91.00 104 VAL A N 1
ATOM 822 C CA . VAL A 1 104 ? -3.938 -2.709 -1.236 1.00 91.00 104 VAL A CA 1
ATOM 823 C C . VAL A 1 104 ? -3.505 -2.570 -2.684 1.00 91.00 104 VAL A C 1
ATOM 825 O O . VAL A 1 104 ? -4.222 -2.977 -3.598 1.00 91.00 104 VAL A O 1
ATOM 828 N N . ILE A 1 105 ? -2.325 -1.998 -2.878 1.00 91.31 105 ILE A N 1
ATOM 829 C CA . ILE A 1 105 ? -1.653 -1.877 -4.170 1.00 91.31 105 ILE A CA 1
ATOM 830 C C . ILE A 1 105 ? -0.230 -2.424 -4.041 1.00 91.31 105 ILE A C 1
ATOM 832 O O . ILE A 1 105 ? 0.311 -2.520 -2.936 1.00 91.31 105 ILE A O 1
ATOM 836 N N . PHE A 1 106 ? 0.395 -2.766 -5.157 1.00 89.06 106 PHE A N 1
ATOM 837 C CA . PHE A 1 106 ? 1.778 -3.236 -5.194 1.00 89.06 106 PHE A CA 1
ATOM 838 C C . PHE A 1 106 ? 2.487 -2.717 -6.442 1.00 89.06 106 PHE A C 1
ATOM 840 O O . PHE A 1 106 ? 1.836 -2.437 -7.445 1.00 89.06 106 PHE A O 1
ATOM 847 N N . HIS A 1 107 ? 3.804 -2.554 -6.356 1.00 86.12 107 HIS A N 1
ATOM 848 C CA . HIS A 1 107 ? 4.649 -2.292 -7.519 1.00 86.12 107 HIS A CA 1
ATOM 849 C C . HIS A 1 107 ? 4.642 -3.508 -8.455 1.00 86.12 107 HIS A C 1
ATOM 851 O O . HIS A 1 107 ? 5.021 -4.597 -8.033 1.00 86.12 107 HIS A O 1
ATOM 857 N N . ASP A 1 108 ? 4.208 -3.319 -9.700 1.00 83.62 108 ASP A N 1
ATOM 858 C CA . ASP A 1 108 ? 4.058 -4.365 -10.709 1.00 83.62 108 ASP A CA 1
ATOM 859 C C . ASP A 1 108 ? 4.970 -4.090 -11.909 1.00 83.62 108 ASP A C 1
ATOM 861 O O . ASP A 1 108 ? 4.720 -3.198 -12.720 1.00 83.62 108 ASP A O 1
ATOM 865 N N . GLU A 1 109 ? 6.021 -4.895 -12.050 1.00 79.88 109 GLU A N 1
ATOM 866 C CA . GLU A 1 109 ? 6.984 -4.779 -13.153 1.00 79.88 109 GLU A CA 1
ATOM 867 C C . GLU A 1 109 ? 6.340 -4.985 -14.530 1.00 79.88 109 GLU A C 1
ATOM 869 O O . GLU A 1 109 ? 6.810 -4.449 -15.536 1.00 79.88 109 GLU A O 1
ATOM 874 N N . ARG A 1 110 ? 5.233 -5.735 -14.592 1.00 80.38 110 ARG A N 1
ATOM 875 C CA . ARG A 1 110 ? 4.510 -6.009 -15.841 1.00 80.38 110 ARG A CA 1
ATOM 876 C C . ARG A 1 110 ? 3.629 -4.840 -16.262 1.00 80.38 110 ARG A C 1
ATOM 878 O O . ARG A 1 110 ? 3.301 -4.737 -17.441 1.00 80.38 110 ARG A O 1
ATOM 885 N N . ALA A 1 111 ? 3.279 -3.954 -15.329 1.00 82.06 111 ALA A N 1
ATOM 886 C CA . ALA A 1 111 ? 2.562 -2.716 -15.616 1.00 82.06 111 ALA A CA 1
ATOM 887 C C . ALA A 1 111 ? 3.487 -1.628 -16.199 1.00 82.06 111 ALA A C 1
ATOM 889 O O . ALA A 1 111 ? 3.015 -0.576 -16.625 1.00 82.06 111 ALA A O 1
ATOM 890 N N . GLY A 1 112 ? 4.798 -1.886 -16.259 1.00 84.69 112 GLY A N 1
ATOM 891 C CA . GLY A 1 112 ? 5.804 -0.956 -16.755 1.00 84.69 112 GLY A CA 1
ATOM 892 C C . GLY A 1 112 ? 6.310 -0.003 -15.674 1.00 84.69 112 GLY A C 1
ATOM 893 O O . GLY A 1 112 ? 6.040 -0.163 -14.485 1.00 84.69 112 GLY A O 1
ATOM 894 N N . LYS A 1 113 ? 7.074 1.007 -16.095 1.00 86.38 113 LYS A N 1
ATOM 895 C CA . LYS A 1 113 ? 7.673 2.000 -15.197 1.00 86.38 113 LYS A CA 1
ATOM 896 C C . LYS A 1 113 ? 6.931 3.340 -15.269 1.00 86.38 113 LYS A C 1
ATOM 898 O O . LYS A 1 113 ? 6.270 3.664 -16.259 1.00 86.38 113 LYS A O 1
ATOM 903 N N . THR A 1 114 ? 7.021 4.116 -14.200 1.00 81.81 114 THR A N 1
ATOM 904 C CA . THR A 1 114 ? 6.738 5.553 -14.192 1.00 81.81 114 THR A CA 1
ATOM 905 C C . THR A 1 114 ? 7.877 6.298 -14.893 1.00 81.81 114 THR A C 1
ATOM 907 O O . THR A 1 114 ? 8.970 5.752 -15.058 1.00 81.81 114 THR A O 1
ATOM 910 N N . ASP A 1 115 ? 7.667 7.568 -15.241 1.00 81.69 115 ASP A N 1
ATOM 911 C CA . ASP A 1 115 ? 8.720 8.417 -15.825 1.00 81.69 115 ASP A CA 1
ATOM 912 C C . ASP A 1 115 ? 9.938 8.570 -14.891 1.00 81.69 115 ASP A C 1
ATOM 914 O O . ASP A 1 115 ? 11.057 8.802 -15.340 1.00 81.69 115 ASP A O 1
ATOM 918 N N . GLY A 1 116 ? 9.735 8.379 -13.582 1.00 77.62 116 GLY A N 1
ATOM 919 C CA . GLY A 1 116 ? 10.790 8.347 -12.566 1.00 77.62 116 GLY A CA 1
ATOM 920 C C . GLY A 1 116 ? 11.515 7.001 -12.430 1.00 77.62 116 GLY A C 1
ATOM 921 O O . GLY A 1 116 ? 12.347 6.853 -11.538 1.00 77.62 116 GLY A O 1
ATOM 922 N N . GLY A 1 117 ? 11.197 6.007 -13.265 1.00 79.56 117 GLY A N 1
ATOM 923 C CA . GLY A 1 117 ? 11.858 4.698 -13.295 1.00 79.56 117 GLY A CA 1
ATOM 924 C C . GLY A 1 117 ? 11.389 3.695 -12.234 1.00 79.56 117 GLY A C 1
ATOM 925 O O . GLY A 1 117 ? 11.964 2.611 -12.130 1.00 79.56 117 GLY A O 1
ATOM 926 N N . THR A 1 118 ? 10.354 4.011 -11.451 1.00 79.75 118 THR A N 1
ATOM 927 C CA . THR A 1 118 ? 9.755 3.065 -10.491 1.00 79.75 118 THR A CA 1
ATOM 928 C C . THR A 1 118 ? 8.696 2.214 -11.173 1.00 79.75 118 THR A C 1
ATOM 930 O O . THR A 1 118 ? 8.028 2.698 -12.076 1.00 79.75 118 THR A O 1
ATOM 933 N N . ASP A 1 119 ? 8.483 0.976 -10.733 1.00 84.94 119 ASP A N 1
ATOM 934 C CA . ASP A 1 119 ? 7.355 0.172 -11.218 1.00 84.94 119 ASP A CA 1
ATOM 935 C C . ASP A 1 119 ? 6.024 0.870 -10.961 1.00 84.94 119 ASP A C 1
ATOM 937 O O . ASP A 1 119 ? 5.833 1.491 -9.908 1.00 84.94 119 ASP A O 1
ATOM 941 N N . ARG A 1 120 ? 5.113 0.777 -11.928 1.00 88.25 120 ARG A N 1
ATOM 942 C CA . ARG A 1 120 ? 3.745 1.265 -11.768 1.00 88.25 120 ARG A CA 1
ATOM 943 C C . ARG A 1 120 ? 3.019 0.436 -10.722 1.00 88.25 120 ARG A C 1
ATOM 945 O O . ARG A 1 120 ? 3.324 -0.737 -10.510 1.00 88.25 120 ARG A O 1
ATOM 952 N N . TYR A 1 121 ? 2.070 1.061 -10.041 1.00 90.44 121 TYR A N 1
ATOM 953 C CA . TYR A 1 121 ? 1.227 0.333 -9.107 1.00 90.44 121 TYR A CA 1
ATOM 954 C C . TYR A 1 121 ? 0.133 -0.450 -9.834 1.00 90.44 121 TYR A C 1
ATOM 956 O O . TYR A 1 121 ? -0.467 0.050 -10.779 1.00 90.44 121 TYR A O 1
ATOM 964 N N . THR A 1 122 ? -0.183 -1.634 -9.316 1.00 90.44 122 THR A N 1
ATOM 965 C CA . THR A 1 122 ? -1.387 -2.405 -9.643 1.00 90.44 122 THR A CA 1
ATOM 966 C C . THR A 1 122 ? -2.212 -2.600 -8.371 1.00 90.44 122 THR A C 1
ATOM 968 O O . THR A 1 122 ? -1.673 -2.770 -7.272 1.00 90.44 122 THR A O 1
ATOM 971 N N . LYS A 1 123 ? -3.544 -2.567 -8.494 1.00 88.69 123 LYS A N 1
ATOM 972 C CA . LYS A 1 123 ? -4.462 -2.864 -7.385 1.00 88.69 123 LYS A CA 1
ATOM 973 C C . LYS A 1 123 ? -4.471 -4.366 -7.097 1.00 88.69 123 LYS A C 1
ATOM 975 O O . LYS A 1 123 ? -4.696 -5.171 -7.995 1.00 88.69 123 LYS A O 1
ATOM 980 N N . ALA A 1 124 ? -4.264 -4.741 -5.838 1.00 85.69 124 ALA A N 1
ATOM 981 C CA . ALA A 1 124 ? -4.353 -6.129 -5.409 1.00 85.69 124 ALA A CA 1
ATOM 982 C C . ALA A 1 124 ? -5.816 -6.595 -5.341 1.00 85.69 124 ALA A C 1
ATOM 984 O O . ALA A 1 124 ? -6.716 -5.843 -4.952 1.00 85.69 124 ALA A O 1
ATOM 985 N N . ASN A 1 125 ? -6.047 -7.871 -5.651 1.00 80.38 125 ASN A N 1
ATOM 986 C CA . ASN A 1 125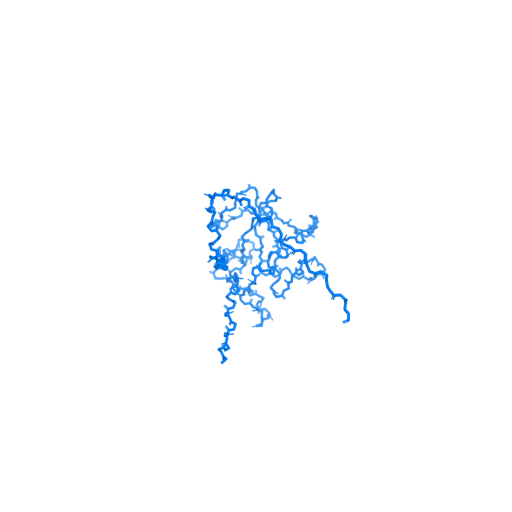 ? -7.364 -8.487 -5.506 1.00 80.38 125 ASN A CA 1
ATOM 987 C C . ASN A 1 125 ? -7.609 -8.844 -4.038 1.00 80.38 125 ASN A C 1
ATOM 989 O O . ASN A 1 125 ? -6.937 -9.716 -3.492 1.00 80.38 125 ASN A O 1
ATOM 993 N N . TYR A 1 126 ? -8.569 -8.173 -3.401 1.00 67.00 126 TYR A N 1
ATOM 994 C CA . TYR A 1 126 ? -9.009 -8.490 -2.045 1.00 67.00 126 TYR A CA 1
ATOM 995 C C . TYR A 1 126 ? -10.050 -9.609 -2.061 1.00 67.00 126 TYR A C 1
ATOM 997 O O . TYR A 1 126 ? -11.142 -9.439 -2.604 1.00 67.00 126 TYR A O 1
ATOM 1005 N N . HIS A 1 127 ? -9.754 -10.721 -1.392 1.00 55.94 127 HIS A N 1
ATOM 1006 C CA . HIS A 1 127 ? -10.744 -11.757 -1.111 1.00 55.94 127 HIS A CA 1
ATOM 1007 C C . HIS A 1 127 ? -11.231 -11.624 0.340 1.00 55.94 127 HIS A C 1
ATOM 1009 O O . HIS A 1 127 ? -10.508 -12.019 1.258 1.00 55.94 127 HIS A O 1
ATOM 1015 N N . PRO A 1 128 ? -12.429 -11.069 0.610 1.00 45.47 128 PRO A N 1
ATOM 1016 C CA . PRO A 1 128 ? -13.009 -11.182 1.941 1.00 45.47 128 PRO A CA 1
ATOM 1017 C C . PRO A 1 128 ? -13.250 -12.664 2.256 1.00 45.47 128 PRO A C 1
ATOM 1019 O O . PRO A 1 128 ? -13.719 -13.416 1.402 1.00 45.47 128 PRO A O 1
ATOM 1022 N N . SER A 1 129 ? -12.977 -13.084 3.496 1.00 41.50 129 SER A N 1
ATOM 1023 C CA . SER A 1 129 ? -13.581 -14.315 4.017 1.00 41.50 129 SER A CA 1
ATOM 1024 C C . SER A 1 129 ? -15.083 -14.185 3.804 1.00 41.50 129 SER A C 1
ATOM 1026 O O . SER A 1 129 ? -15.654 -13.174 4.223 1.00 41.50 129 SER A O 1
ATOM 1028 N N . ALA A 1 130 ? -15.725 -15.192 3.203 1.00 37.94 130 ALA A N 1
ATOM 1029 C CA . ALA A 1 130 ? -17.151 -15.374 3.422 1.00 37.94 130 ALA A CA 1
ATOM 1030 C C . ALA A 1 130 ? -17.337 -15.268 4.937 1.00 37.94 130 ALA A C 1
ATOM 1032 O O . ALA A 1 130 ? -16.636 -15.954 5.694 1.00 37.94 130 ALA A O 1
ATOM 1033 N N . SER A 1 131 ? -18.154 -14.322 5.393 1.00 37.84 131 SER A N 1
ATOM 1034 C CA . SER A 1 131 ? -18.537 -14.309 6.791 1.00 37.84 131 SER A CA 1
ATOM 1035 C C . SER A 1 131 ? -19.037 -15.718 7.082 1.00 37.84 131 SER A C 1
ATOM 1037 O O . SER A 1 131 ? -19.870 -16.255 6.351 1.00 37.84 131 SER A O 1
ATOM 1039 N N . SER A 1 132 ? -18.474 -16.368 8.096 1.00 38.94 132 SER A N 1
ATOM 1040 C CA . SER A 1 132 ? -19.128 -17.507 8.712 1.00 38.94 132 SER A CA 1
ATOM 1041 C C . SER A 1 132 ? -20.460 -16.970 9.214 1.00 38.94 132 SER A C 1
ATOM 1043 O O . SER A 1 132 ? -20.551 -16.382 10.290 1.00 38.94 132 SER A O 1
ATOM 1045 N N . GLY A 1 133 ? -21.474 -17.055 8.352 1.00 34.53 133 GLY A N 1
ATOM 1046 C CA . GLY A 1 133 ? -22.831 -16.677 8.664 1.00 34.53 133 GLY A CA 1
ATOM 1047 C C . GLY A 1 133 ? -23.214 -17.474 9.891 1.00 34.53 133 GLY A C 1
ATOM 1048 O O . GLY A 1 133 ? -23.406 -18.686 9.815 1.00 34.53 133 GLY A O 1
ATOM 1049 N N . LYS A 1 134 ? -23.282 -16.795 11.035 1.00 37.97 134 LYS A N 1
ATOM 1050 C CA . LYS A 1 134 ? -24.048 -17.263 12.181 1.00 37.97 134 LYS A CA 1
ATOM 1051 C C . LYS A 1 134 ? -25.505 -17.301 11.732 1.00 37.97 134 LYS A C 1
ATOM 1053 O O . LYS A 1 134 ? -26.249 -16.352 11.939 1.00 37.97 134 LYS A O 1
ATOM 1058 N N . ASN A 1 135 ? -25.890 -18.391 11.081 1.00 37.50 135 ASN A N 1
ATOM 1059 C CA . ASN A 1 135 ? -27.276 -18.737 10.827 1.00 37.50 135 ASN A CA 1
ATOM 1060 C C . ASN A 1 135 ? -27.775 -19.638 11.958 1.00 37.50 135 ASN A C 1
ATOM 1062 O O . ASN A 1 135 ? -28.231 -20.742 11.697 1.00 37.50 135 ASN A O 1
ATOM 1066 N N . ASP A 1 136 ? -27.734 -19.146 13.197 1.00 36.81 136 ASP A N 1
ATOM 1067 C CA . ASP A 1 136 ? -28.597 -19.676 14.250 1.00 36.81 136 ASP A CA 1
ATOM 1068 C C . ASP A 1 136 ? -29.695 -18.652 14.503 1.00 36.81 136 ASP A C 1
ATOM 1070 O O . ASP A 1 136 ? -29.534 -17.636 15.181 1.00 36.81 136 ASP A O 1
ATOM 1074 N N . LYS A 1 137 ? -30.822 -18.929 13.851 1.00 39.56 137 LYS A N 1
ATOM 1075 C CA . LYS A 1 137 ? -32.114 -18.279 14.023 1.00 39.56 137 LYS A CA 1
ATOM 1076 C C . LYS A 1 137 ? -32.483 -18.245 15.512 1.00 39.56 137 LYS A C 1
ATOM 1078 O O . LYS A 1 137 ? -33.048 -19.212 16.014 1.00 39.56 137 LYS A O 1
ATOM 1083 N N . HIS A 1 138 ? -32.285 -17.124 16.199 1.00 31.67 138 HIS A N 1
ATOM 1084 C CA . HIS A 1 138 ? -33.122 -16.806 17.356 1.00 31.67 138 HIS A CA 1
ATOM 1085 C C . HIS A 1 138 ? -34.344 -16.042 16.848 1.00 31.67 138 HIS A C 1
ATOM 1087 O O . HIS A 1 138 ? -34.347 -14.824 16.683 1.00 31.67 138 HIS A O 1
ATOM 1093 N N . LYS A 1 139 ? -35.371 -16.819 16.498 1.00 35.50 139 LYS A N 1
ATOM 1094 C CA . LYS A 1 139 ? -36.707 -16.333 16.170 1.00 35.50 139 LYS A CA 1
ATOM 1095 C C . LYS A 1 139 ? -37.275 -15.670 17.426 1.00 35.50 139 LYS A C 1
ATOM 1097 O O . LYS A 1 139 ? -37.564 -16.348 18.405 1.00 35.50 139 LYS A O 1
ATOM 1102 N N . ILE A 1 140 ? -37.431 -14.351 17.377 1.00 38.56 140 ILE A N 1
ATOM 1103 C CA . ILE A 1 140 ? -38.235 -13.590 18.332 1.00 38.56 140 ILE A CA 1
ATOM 1104 C C . ILE A 1 140 ? -39.685 -14.045 18.134 1.00 38.56 140 ILE A C 1
ATOM 1106 O O . ILE A 1 140 ? -40.306 -13.750 17.114 1.00 38.56 140 ILE A O 1
ATOM 1110 N N . GLY A 1 141 ? -40.190 -14.832 19.078 1.00 32.94 141 GLY A N 1
ATOM 1111 C CA . GLY A 1 141 ? -41.600 -15.173 19.211 1.00 32.94 141 GLY A CA 1
ATOM 1112 C C . GLY A 1 141 ? -42.081 -14.675 20.563 1.00 32.94 141 GLY A C 1
ATOM 1113 O O . GLY A 1 141 ? -41.837 -15.317 21.576 1.00 32.94 141 GLY A O 1
ATOM 1114 N N . SER A 1 142 ? -42.717 -13.508 20.567 1.00 32.19 142 SER A N 1
ATOM 1115 C CA . SER A 1 142 ? -43.480 -13.004 21.705 1.00 32.19 142 SER A CA 1
ATOM 1116 C C . SER A 1 142 ? -44.861 -13.657 21.691 1.00 32.19 142 SER A C 1
ATOM 1118 O O . SER A 1 142 ? -45.560 -13.491 20.698 1.00 32.19 142 SER A O 1
ATOM 1120 N N . THR A 1 143 ? -45.232 -14.377 22.756 1.00 33.09 143 THR A N 1
ATOM 1121 C CA . THR A 1 143 ? -46.618 -14.568 23.235 1.00 33.09 143 THR A CA 1
ATOM 1122 C C . THR A 1 143 ? -46.619 -15.344 24.556 1.00 33.09 143 THR A C 1
ATOM 1124 O O . THR A 1 143 ? -46.104 -16.457 24.593 1.00 33.09 143 THR A O 1
ATOM 1127 N N . GLY A 1 144 ? -47.302 -14.811 25.576 1.00 30.17 144 GLY A N 1
ATOM 1128 C CA . GLY A 1 144 ? -48.046 -15.631 26.542 1.00 30.17 144 GLY A CA 1
ATOM 1129 C C . GLY A 1 144 ? -47.586 -15.581 27.999 1.00 30.17 144 GLY A C 1
ATOM 1130 O O . GLY A 1 144 ? -46.645 -16.266 28.378 1.00 30.17 144 GLY A O 1
ATOM 1131 N N . ASN A 1 145 ? -48.323 -14.815 28.809 1.00 33.28 145 ASN A N 1
ATOM 1132 C CA . ASN A 1 145 ? -48.431 -14.948 30.266 1.00 33.28 145 ASN A CA 1
ATOM 1133 C C . ASN A 1 145 ? -48.725 -16.406 30.676 1.00 33.28 145 ASN A C 1
ATOM 1135 O O . ASN A 1 145 ? -49.508 -17.045 29.982 1.00 33.28 145 ASN A O 1
ATOM 1139 N N . ASP A 1 146 ? -48.203 -16.892 31.808 1.00 35.03 146 ASP A N 1
ATOM 1140 C CA . ASP A 1 146 ? -49.002 -17.202 33.011 1.00 35.03 146 ASP A CA 1
ATOM 1141 C C . ASP A 1 146 ? -48.118 -17.749 34.156 1.00 35.03 146 ASP A C 1
ATOM 1143 O O . ASP A 1 146 ? -47.019 -18.264 33.968 1.00 35.03 146 ASP A O 1
ATOM 1147 N N . THR A 1 147 ? -48.635 -17.550 35.356 1.00 38.59 147 THR A N 1
ATOM 1148 C CA . THR A 1 147 ? -48.159 -17.798 36.715 1.00 38.59 147 THR A CA 1
ATOM 1149 C C . THR A 1 147 ? -47.990 -19.273 37.131 1.00 38.59 147 THR A C 1
ATOM 1151 O O . THR A 1 147 ? -48.689 -20.157 36.652 1.00 38.59 147 THR A O 1
ATOM 1154 N N . GLY A 1 148 ? -47.111 -19.520 38.122 1.00 34.84 148 GLY A N 1
ATOM 1155 C CA . GLY A 1 148 ? -47.031 -20.772 38.911 1.00 34.84 148 GLY A CA 1
ATOM 1156 C C . GLY A 1 148 ? -45.588 -21.114 39.331 1.00 34.84 148 GLY A C 1
ATOM 1157 O O . GLY A 1 148 ? -44.828 -21.614 38.519 1.00 34.84 148 GLY A O 1
ATOM 1158 N N . LYS A 1 149 ? -45.048 -20.617 40.454 1.00 31.86 149 LYS A N 1
ATOM 1159 C CA . LYS A 1 149 ? -45.113 -21.123 41.847 1.00 31.86 149 LYS A CA 1
ATOM 1160 C C . LYS A 1 149 ? -44.401 -22.476 42.100 1.00 31.86 149 LYS A C 1
ATOM 1162 O O . LYS A 1 149 ? -44.812 -23.491 41.553 1.00 31.86 149 LYS A O 1
ATOM 1167 N N . THR A 1 150 ? -43.497 -22.446 43.101 1.00 32.44 150 THR A N 1
ATOM 1168 C CA . THR A 1 150 ? -42.941 -23.559 43.932 1.00 32.44 150 THR A CA 1
ATOM 1169 C C . THR A 1 150 ? -41.910 -24.464 43.219 1.00 32.44 150 THR A C 1
ATOM 1171 O O . THR A 1 150 ? -42.053 -24.737 42.043 1.00 32.44 150 THR A O 1
ATOM 1174 N N . GLU A 1 151 ? -40.795 -24.917 43.805 1.00 42.34 151 GLU A N 1
ATOM 1175 C CA . GLU A 1 151 ? -40.521 -25.282 45.199 1.00 42.34 151 GLU A CA 1
ATOM 1176 C C . GLU A 1 151 ? -38.995 -25.403 45.437 1.00 42.34 151 GLU A C 1
ATOM 1178 O O . GLU A 1 151 ? -38.232 -25.735 44.528 1.00 42.34 151 GLU A O 1
ATOM 1183 N N . LYS A 1 152 ? -38.556 -25.082 46.660 1.00 42.91 152 LYS A N 1
ATOM 1184 C CA . LYS A 1 152 ? -37.187 -25.272 47.165 1.00 42.91 152 LYS A CA 1
ATOM 1185 C C . LYS A 1 152 ? -36.946 -26.758 47.427 1.00 42.91 152 LYS A C 1
ATOM 1187 O O . LYS A 1 152 ? -37.859 -27.397 47.923 1.00 42.91 152 LYS A O 1
ATOM 1192 N N . ASN A 1 153 ? -35.718 -27.239 47.245 1.00 43.78 153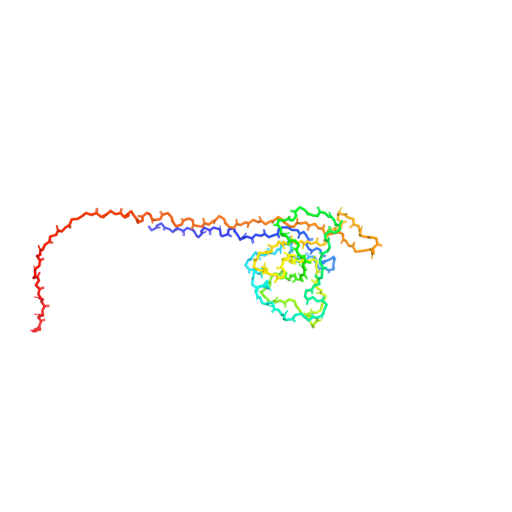 ASN A N 1
ATOM 1193 C CA . ASN A 1 153 ? -35.223 -28.414 47.965 1.00 43.78 153 ASN A CA 1
ATOM 1194 C C . ASN A 1 153 ? -33.801 -28.127 48.457 1.00 43.78 153 ASN A C 1
ATOM 1196 O O . ASN A 1 153 ? -32.822 -28.297 47.732 1.00 43.78 153 ASN A O 1
ATOM 1200 N N . ASP A 1 154 ? -33.735 -27.634 49.691 1.00 46.09 154 ASP A N 1
ATOM 1201 C CA . ASP A 1 154 ? -32.626 -27.907 50.592 1.00 46.09 154 ASP A CA 1
ATOM 1202 C C . ASP A 1 154 ? -32.859 -29.322 51.129 1.00 46.09 154 ASP A C 1
ATOM 1204 O O . ASP A 1 154 ? -33.940 -29.584 51.647 1.00 46.09 154 ASP A O 1
ATOM 1208 N N . ASP A 1 155 ? -31.873 -30.213 51.049 1.00 47.41 155 ASP A N 1
ATOM 1209 C CA . ASP A 1 155 ? -31.823 -31.317 52.004 1.00 47.41 155 ASP A CA 1
ATOM 1210 C C . ASP A 1 155 ? -30.377 -31.665 52.355 1.00 47.41 155 ASP A C 1
ATOM 1212 O O . ASP A 1 155 ? -29.571 -32.107 51.533 1.00 47.41 155 ASP A O 1
ATOM 1216 N N . LYS A 1 156 ? -30.063 -31.376 53.618 1.00 39.50 156 LYS A N 1
ATOM 1217 C CA . LYS A 1 156 ? -28.959 -31.932 54.386 1.00 39.50 156 LYS A CA 1
ATOM 1218 C C . LYS A 1 156 ? -29.541 -33.091 55.184 1.00 39.50 156 LYS A C 1
ATOM 1220 O O . LYS A 1 156 ? -30.401 -32.837 56.021 1.00 39.50 156 LYS A O 1
ATOM 1225 N N . CYS A 1 157 ? -28.969 -34.275 55.022 1.00 42.81 157 CYS A N 1
ATOM 1226 C CA . CYS A 1 157 ? -28.695 -35.219 56.103 1.00 42.81 157 CYS A CA 1
ATOM 1227 C C . CYS A 1 157 ? -27.557 -36.137 55.661 1.00 42.81 157 CYS A C 1
ATOM 1229 O O . CYS A 1 157 ? -27.670 -36.722 54.563 1.00 42.81 157 CYS A O 1
#